Protein AF-A0A023AXL3-F1 (afdb_monomer_lite)

Organism: Gregarina niphandrodes (NCBI:txid110365)

Foldseek 3Di:
DVVVVCCVPPNQDQEDEEEPDPPCPDPVCCCNCPVSVHHYHYDYPDDCPDDD

Radius of gyration: 13.87 Å; chains: 1; bounding box: 43×18×30 Å

InterPro domains:
  IPR001584 Integrase, catalytic core [PS50994] (1-52)
  IPR012337 Ribonuclease H-like superfamily [SSF53098] (3-51)
  IPR036397 Ribonuclease H superfamily [G3DSA:3.30.420.10] (2-52)

Structure (mmCIF, N/CA/C/O backbone):
data_AF-A0A023AXL3-F1
#
_entry.id   AF-A0A023AXL3-F1
#
loop_
_atom_site.group_PDB
_atom_site.id
_atom_site.type_symbol
_atom_site.label_atom_id
_atom_site.label_alt_id
_atom_site.label_comp_id
_atom_site.labe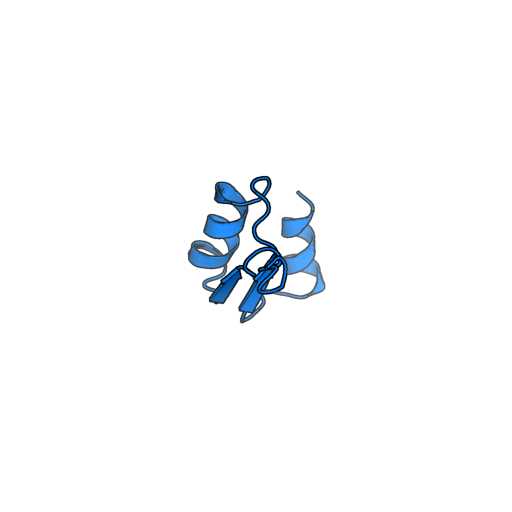l_asym_id
_atom_site.label_entity_id
_atom_site.label_seq_id
_atom_site.pdbx_PDB_ins_code
_atom_site.Cartn_x
_atom_site.Cartn_y
_atom_site.Cartn_z
_atom_site.occupancy
_atom_site.B_iso_or_equiv
_atom_site.auth_seq_id
_atom_site.auth_comp_id
_atom_site.auth_asym_id
_atom_site.auth_atom_id
_atom_site.pdbx_PDB_model_num
ATOM 1 N N . GLY A 1 1 ? -7.519 10.775 7.399 1.00 55.94 1 GLY A N 1
ATOM 2 C CA . GLY A 1 1 ? -6.545 11.173 6.352 1.00 55.94 1 GLY A CA 1
ATOM 3 C C . GLY A 1 1 ? -7.049 10.710 4.995 1.00 55.94 1 GLY A C 1
ATOM 4 O O . GLY A 1 1 ? -7.961 9.903 4.969 1.00 55.94 1 GLY A O 1
ATOM 5 N N . ALA A 1 2 ? -6.507 11.176 3.865 1.00 60.94 2 ALA A N 1
ATOM 6 C CA . ALA A 1 2 ? -7.037 10.829 2.531 1.00 60.94 2 ALA A CA 1
ATOM 7 C C . ALA A 1 2 ? -7.211 9.307 2.291 1.00 60.94 2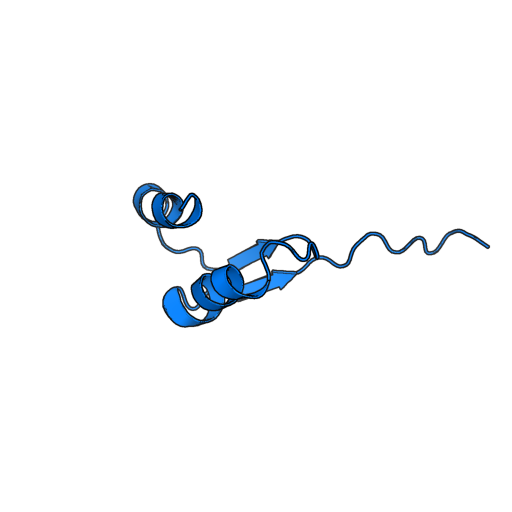 ALA A C 1
ATOM 9 O O . ALA A 1 2 ? -8.183 8.884 1.674 1.00 60.94 2 ALA A O 1
ATOM 10 N N . VAL A 1 3 ? -6.333 8.479 2.867 1.00 63.69 3 VAL A N 1
ATOM 11 C CA . VAL A 1 3 ? -6.336 7.015 2.704 1.00 63.69 3 VAL A CA 1
ATOM 12 C C . VAL A 1 3 ? -7.493 6.317 3.437 1.00 63.69 3 VAL A C 1
ATOM 14 O O . VAL A 1 3 ? -7.998 5.308 2.955 1.00 63.69 3 VAL A O 1
ATOM 17 N N . THR A 1 4 ? -7.991 6.872 4.550 1.00 66.00 4 THR A N 1
ATOM 18 C CA . THR A 1 4 ? -9.130 6.278 5.280 1.00 66.00 4 THR A CA 1
ATOM 19 C C . THR A 1 4 ? -10.444 6.403 4.509 1.00 66.00 4 THR A C 1
ATOM 21 O O . THR A 1 4 ? -11.324 5.565 4.672 1.00 66.00 4 THR A O 1
ATOM 24 N N . HIS A 1 5 ? -10.574 7.403 3.629 1.00 79.81 5 HIS A N 1
ATOM 25 C CA . HIS A 1 5 ? -11.757 7.532 2.775 1.00 79.81 5 HIS A CA 1
ATOM 26 C C . HIS A 1 5 ? -11.776 6.477 1.660 1.00 79.81 5 HIS A C 1
ATOM 28 O O . HIS A 1 5 ? -12.845 5.987 1.318 1.00 79.81 5 HIS A O 1
ATOM 34 N N . TRP A 1 6 ? -10.618 6.061 1.130 1.00 84.38 6 TRP A N 1
ATOM 35 C CA . TRP A 1 6 ? -10.553 5.054 0.061 1.00 84.38 6 TRP A CA 1
ATOM 36 C C . TRP A 1 6 ? -11.275 3.759 0.441 1.00 84.38 6 TRP A C 1
ATOM 38 O O . TRP A 1 6 ? -12.122 3.277 -0.307 1.00 84.38 6 TRP A O 1
ATOM 48 N N . GLN A 1 7 ? -10.981 3.230 1.631 1.00 85.25 7 GLN A N 1
ATOM 49 C CA . GLN A 1 7 ? -11.571 1.981 2.108 1.00 85.25 7 GLN A CA 1
ATOM 50 C C . GLN A 1 7 ? -13.099 2.064 2.222 1.00 85.25 7 GLN A C 1
ATOM 52 O O . GLN A 1 7 ? -13.781 1.078 1.961 1.00 85.25 7 GLN A O 1
ATOM 57 N N . GLN A 1 8 ? -13.641 3.231 2.579 1.00 86.44 8 GLN A N 1
ATOM 58 C CA . GLN A 1 8 ? -15.087 3.429 2.708 1.00 86.44 8 GLN A CA 1
ATOM 59 C C . GLN A 1 8 ? -15.802 3.404 1.351 1.00 86.44 8 GLN A C 1
ATOM 61 O O . GLN A 1 8 ? -16.917 2.899 1.269 1.00 86.44 8 GLN A O 1
ATOM 66 N N . TYR A 1 9 ? -15.166 3.920 0.295 1.00 90.44 9 TYR A N 1
ATOM 67 C CA . TYR A 1 9 ? -15.775 4.010 -1.037 1.00 90.44 9 TYR A CA 1
ATOM 68 C C . TYR A 1 9 ? -15.476 2.805 -1.936 1.00 90.44 9 TYR A C 1
ATOM 70 O O . TYR A 1 9 ? -16.322 2.418 -2.737 1.00 90.44 9 TYR A O 1
ATOM 78 N N . PHE A 1 10 ? -14.287 2.212 -1.814 1.00 91.56 10 PHE A N 1
ATOM 79 C CA . PHE A 1 10 ? -13.783 1.196 -2.747 1.00 91.56 10 PHE A CA 1
ATOM 80 C C . PHE A 1 10 ? -13.422 -0.134 -2.076 1.00 91.56 10 PHE A C 1
ATOM 82 O O . PHE A 1 10 ? -13.127 -1.109 -2.766 1.00 91.56 10 PHE A O 1
ATOM 89 N N . GLY A 1 11 ? -13.442 -0.193 -0.742 1.00 91.25 11 GLY A N 1
ATOM 90 C CA . GLY A 1 11 ? -13.007 -1.361 0.016 1.00 91.25 11 GLY A CA 1
ATOM 91 C C . GLY A 1 11 ? -11.486 -1.502 0.114 1.00 91.25 11 GLY A C 1
ATOM 92 O O . GLY A 1 11 ? -10.716 -0.591 -0.202 1.00 91.25 11 GLY A O 1
ATOM 93 N N . VAL A 1 12 ? -11.053 -2.666 0.607 1.00 93.12 12 VAL A N 1
ATOM 94 C CA . VAL A 1 12 ? -9.634 -2.991 0.801 1.00 93.12 12 VAL A CA 1
ATOM 95 C C . VAL A 1 12 ? -9.050 -3.554 -0.503 1.00 93.12 12 VAL A C 1
ATOM 97 O O . VAL A 1 12 ? -9.548 -4.568 -0.997 1.00 93.12 12 VAL A O 1
ATOM 100 N N . PRO A 1 13 ? -8.001 -2.940 -1.079 1.00 93.69 13 PRO A N 1
ATOM 101 C CA . PRO A 1 13 ? -7.386 -3.439 -2.303 1.00 93.69 13 PRO A CA 1
ATOM 102 C C . PRO A 1 13 ? -6.595 -4.732 -2.054 1.00 93.69 13 PRO A C 1
ATOM 104 O O . PRO A 1 13 ? -6.039 -4.949 -0.983 1.00 93.69 13 PRO A O 1
ATOM 107 N N . ILE A 1 14 ? -6.449 -5.574 -3.078 1.00 95.06 14 ILE A N 1
ATOM 108 C CA . ILE A 1 14 ? -5.581 -6.768 -3.006 1.00 95.06 14 ILE A CA 1
ATOM 109 C C . ILE A 1 14 ? -4.094 -6.372 -3.105 1.00 95.06 14 ILE A C 1
ATOM 111 O O . ILE A 1 14 ? -3.220 -7.016 -2.516 1.00 95.06 14 ILE A O 1
ATOM 115 N N . ALA A 1 15 ? -3.796 -5.303 -3.848 1.00 93.88 15 ALA A N 1
ATOM 116 C CA . ALA A 1 15 ? -2.449 -4.791 -4.057 1.00 93.88 15 ALA A CA 1
ATOM 117 C C . ALA A 1 15 ? -2.438 -3.271 -4.259 1.00 93.88 15 ALA A C 1
ATOM 119 O O . ALA A 1 15 ? -3.397 -2.701 -4.777 1.00 93.88 15 ALA A O 1
ATOM 120 N N . VAL A 1 16 ? -1.329 -2.638 -3.886 1.00 91.19 16 VAL A N 1
ATOM 121 C CA . VAL A 1 16 ? -1.090 -1.197 -3.977 1.00 91.19 16 VAL A CA 1
ATOM 122 C C . VAL A 1 16 ? 0.287 -0.961 -4.599 1.00 91.19 16 VAL A C 1
ATOM 124 O O . VAL A 1 16 ? 1.265 -1.584 -4.190 1.00 91.19 16 VAL A O 1
ATOM 127 N N . LEU A 1 17 ? 0.365 -0.064 -5.584 1.00 90.31 17 LEU A N 1
ATOM 128 C CA . LEU A 1 17 ? 1.603 0.366 -6.239 1.00 90.31 17 LEU A CA 1
ATOM 129 C C . LEU A 1 17 ? 1.853 1.841 -5.913 1.00 90.31 17 LEU A C 1
ATOM 131 O O . LEU A 1 17 ? 0.972 2.666 -6.146 1.00 90.31 17 LEU A O 1
ATOM 135 N N . VAL A 1 18 ? 3.036 2.170 -5.400 1.00 86.44 18 VAL A N 1
ATOM 136 C CA . VAL A 1 18 ? 3.445 3.550 -5.086 1.00 86.44 18 VAL A CA 1
ATOM 137 C C . VAL A 1 18 ? 4.817 3.871 -5.657 1.00 86.44 18 VAL A C 1
ATOM 139 O O . VAL A 1 18 ? 5.597 2.968 -5.967 1.00 86.44 18 VAL A O 1
ATOM 142 N N . ASP A 1 19 ? 5.118 5.161 -5.786 1.00 83.94 19 ASP A N 1
ATOM 143 C CA . ASP A 1 19 ? 6.474 5.610 -6.081 1.00 83.94 19 ASP A CA 1
ATOM 144 C C . ASP A 1 19 ? 7.413 5.493 -4.867 1.00 83.94 19 ASP A C 1
ATOM 146 O O . ASP A 1 19 ? 7.005 5.251 -3.729 1.00 83.94 19 ASP A O 1
ATOM 150 N N . GLY A 1 20 ? 8.716 5.612 -5.126 1.00 73.19 20 GLY A N 1
ATOM 151 C CA . GLY A 1 20 ? 9.762 5.547 -4.104 1.00 73.19 20 GLY A CA 1
ATOM 152 C C . GLY A 1 20 ? 9.895 6.799 -3.227 1.00 73.19 20 GLY A C 1
ATOM 153 O O . GLY A 1 20 ? 10.883 6.886 -2.480 1.00 73.19 20 GLY A O 1
ATOM 154 N N . GLY A 1 21 ? 8.963 7.756 -3.313 1.00 72.81 21 GLY A N 1
ATOM 155 C CA . GLY A 1 21 ? 8.968 9.000 -2.549 1.00 72.81 21 GLY A CA 1
ATOM 156 C C . GLY A 1 21 ? 8.998 8.752 -1.040 1.00 72.81 21 GLY A C 1
ATOM 157 O O . GLY A 1 21 ? 8.377 7.827 -0.519 1.00 72.81 21 GLY A O 1
ATOM 158 N N . SER A 1 22 ? 9.781 9.541 -0.303 1.00 67.44 22 SER A N 1
ATOM 159 C CA . SER A 1 22 ? 9.985 9.358 1.143 1.00 67.44 22 SER A CA 1
ATOM 160 C C . SER A 1 22 ? 8.776 9.729 2.002 1.00 67.44 22 SER A C 1
ATOM 162 O O . SER A 1 22 ? 8.709 9.292 3.148 1.00 67.44 22 SER A O 1
ATOM 164 N N . GLU A 1 23 ? 7.826 10.498 1.468 1.00 67.19 23 GLU A N 1
ATOM 165 C CA . GLU A 1 23 ? 6.738 11.104 2.247 1.00 67.19 23 GLU A CA 1
ATOM 166 C C . GLU A 1 23 ? 5.731 10.095 2.816 1.00 67.19 23 GLU A C 1
ATOM 168 O O . GLU A 1 23 ? 5.123 10.352 3.851 1.00 67.19 23 GLU A O 1
ATOM 173 N N . PHE A 1 24 ? 5.596 8.913 2.207 1.00 63.16 24 PHE A N 1
ATOM 174 C CA . PHE A 1 24 ? 4.554 7.945 2.576 1.00 63.16 24 PHE A CA 1
ATOM 175 C C . PHE A 1 24 ? 5.097 6.661 3.212 1.00 63.16 24 PHE A C 1
ATOM 177 O O . PHE A 1 24 ? 4.359 5.706 3.424 1.00 63.16 24 PHE A O 1
ATOM 184 N N . LYS A 1 25 ? 6.390 6.577 3.531 1.00 69.00 25 LYS A N 1
ATOM 185 C CA . LYS A 1 25 ? 7.013 5.258 3.727 1.00 69.00 25 LYS A CA 1
ATOM 186 C C . LYS A 1 25 ? 6.638 4.507 5.001 1.00 69.00 25 LYS A C 1
ATOM 188 O O . LYS A 1 25 ? 6.685 3.288 4.976 1.00 69.00 25 LYS A O 1
ATOM 193 N N . SER A 1 26 ? 6.315 5.160 6.117 1.00 77.19 26 SER A N 1
ATOM 194 C CA . SER A 1 26 ? 6.112 4.425 7.380 1.00 77.19 26 SER A CA 1
ATOM 195 C C . SER A 1 26 ? 4.644 4.095 7.642 1.00 77.19 26 SER A C 1
ATOM 197 O O . SER A 1 26 ? 4.266 2.925 7.640 1.00 77.19 26 SER A O 1
ATOM 199 N N . GLN A 1 27 ? 3.798 5.109 7.826 1.00 85.19 27 GLN A N 1
ATOM 200 C CA . GLN A 1 27 ? 2.402 4.909 8.233 1.00 85.19 27 GLN A CA 1
ATOM 201 C C . GLN A 1 27 ? 1.554 4.268 7.133 1.00 85.19 27 GLN A C 1
ATOM 203 O O . GLN A 1 27 ? 0.793 3.343 7.403 1.00 85.19 27 GLN A O 1
ATOM 208 N N . PHE A 1 28 ? 1.713 4.702 5.880 1.00 86.81 28 PHE A N 1
ATOM 209 C CA . PHE A 1 28 ? 0.967 4.111 4.770 1.00 86.81 28 PHE A CA 1
ATOM 210 C C . PHE A 1 28 ? 1.384 2.659 4.526 1.00 86.81 28 PHE A C 1
ATOM 212 O O . PHE A 1 28 ? 0.535 1.809 4.294 1.00 86.81 28 PHE A O 1
ATOM 219 N N . PHE A 1 29 ? 2.676 2.339 4.637 1.00 88.81 29 PHE A N 1
ATOM 220 C CA . PHE A 1 29 ? 3.146 0.969 4.432 1.00 88.81 29 PHE A CA 1
ATOM 221 C C . PHE A 1 29 ? 2.615 0.052 5.534 1.00 88.81 29 PHE A C 1
ATOM 223 O O . PHE A 1 29 ? 2.180 -1.058 5.240 1.00 88.81 29 PHE A O 1
ATOM 230 N N . GLN A 1 30 ? 2.598 0.520 6.787 1.00 89.88 30 GLN A N 1
ATOM 231 C CA . GLN A 1 30 ? 1.995 -0.221 7.895 1.00 89.88 30 GLN A CA 1
ATOM 232 C C . GLN A 1 30 ? 0.495 -0.442 7.683 1.00 89.88 30 GLN A C 1
ATOM 234 O O . GLN A 1 30 ? 0.037 -1.571 7.825 1.00 89.88 30 GLN A O 1
ATOM 239 N N . LEU A 1 31 ? -0.246 0.587 7.270 1.00 89.38 31 LEU A N 1
ATOM 240 C CA . LEU A 1 31 ? -1.663 0.462 6.926 1.00 89.38 31 LEU A CA 1
ATOM 241 C C . LEU A 1 31 ? -1.883 -0.597 5.830 1.00 89.38 31 LEU A C 1
ATOM 243 O O . LEU A 1 31 ? -2.657 -1.533 6.014 1.00 89.38 31 LEU A O 1
ATOM 247 N N . VAL A 1 32 ? -1.156 -0.503 4.714 1.00 91.31 32 VAL A N 1
ATOM 248 C CA . VAL A 1 32 ? -1.312 -1.416 3.568 1.00 91.31 32 VAL A CA 1
ATOM 249 C C . VAL A 1 32 ? -0.920 -2.853 3.929 1.00 91.31 32 VAL A C 1
ATOM 251 O O . VAL A 1 32 ? -1.649 -3.791 3.610 1.00 91.31 32 VAL A O 1
ATOM 254 N N . MET A 1 33 ? 0.223 -3.050 4.588 1.00 90.38 33 MET A N 1
ATOM 255 C CA . MET A 1 33 ? 0.762 -4.392 4.834 1.00 90.38 33 MET A CA 1
ATOM 256 C C . MET A 1 33 ? 0.156 -5.066 6.067 1.00 90.38 33 MET A C 1
ATOM 258 O O . MET A 1 33 ? -0.089 -6.270 6.036 1.00 90.38 33 MET A O 1
ATOM 262 N N . ASN A 1 34 ? -0.093 -4.320 7.146 1.00 91.50 34 ASN A N 1
ATOM 263 C CA . ASN A 1 34 ? -0.485 -4.908 8.429 1.00 91.50 34 ASN A CA 1
ATOM 264 C C . ASN A 1 34 ? -1.997 -4.863 8.644 1.00 91.50 34 ASN A C 1
ATOM 266 O O . ASN A 1 34 ? -2.580 -5.868 9.052 1.00 91.50 34 ASN A O 1
ATOM 270 N N . GLU A 1 35 ? -2.633 -3.721 8.371 1.00 91.62 35 GLU A N 1
ATOM 271 C CA . GLU A 1 35 ? -4.074 -3.566 8.596 1.00 91.62 35 GLU A CA 1
ATOM 272 C C . GLU A 1 35 ? -4.872 -4.156 7.433 1.00 91.62 35 GLU A C 1
ATOM 274 O O . GLU A 1 35 ? -5.746 -4.998 7.632 1.00 91.62 35 GLU A O 1
ATOM 279 N N . TRP A 1 36 ? -4.536 -3.761 6.206 1.00 92.88 36 TRP A N 1
ATOM 280 C CA . TRP A 1 36 ? -5.229 -4.216 5.002 1.00 92.88 36 TRP A CA 1
ATOM 281 C C . TRP A 1 36 ? -4.760 -5.585 4.506 1.00 92.88 36 TRP A C 1
ATOM 283 O O . TRP A 1 36 ? -5.490 -6.250 3.773 1.00 92.88 36 TRP A O 1
ATOM 293 N N . ARG A 1 37 ? -3.564 -6.029 4.922 1.00 94.31 37 ARG A N 1
AT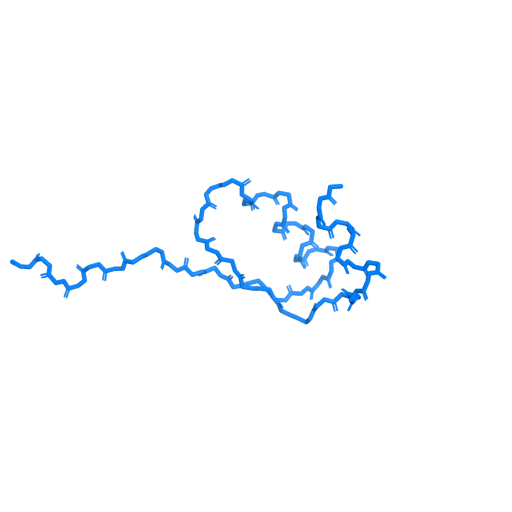OM 294 C CA . ARG A 1 37 ? -2.920 -7.271 4.452 1.00 94.31 37 ARG A CA 1
ATOM 295 C C . ARG A 1 37 ? -2.792 -7.340 2.923 1.00 94.31 37 ARG A C 1
ATOM 297 O O . ARG A 1 37 ? -2.827 -8.421 2.333 1.00 94.31 37 ARG A O 1
ATOM 304 N N . SER A 1 38 ? -2.635 -6.185 2.282 1.00 94.69 38 SER A N 1
ATOM 305 C CA . SER A 1 38 ? -2.472 -6.046 0.837 1.00 94.69 38 SER A CA 1
ATOM 306 C C . SER A 1 38 ? -1.004 -6.179 0.434 1.00 94.69 38 SER A C 1
ATOM 308 O O . SER A 1 38 ? -0.087 -5.880 1.202 1.00 94.69 38 SER A O 1
ATOM 310 N N . LYS A 1 39 ? -0.759 -6.563 -0.821 1.00 93.81 39 LYS A N 1
ATOM 311 C CA . LYS A 1 39 ? 0.591 -6.523 -1.402 1.00 93.81 39 LYS A CA 1
ATOM 312 C C . LYS A 1 39 ? 0.996 -5.077 -1.684 1.00 93.81 39 LYS A C 1
ATOM 314 O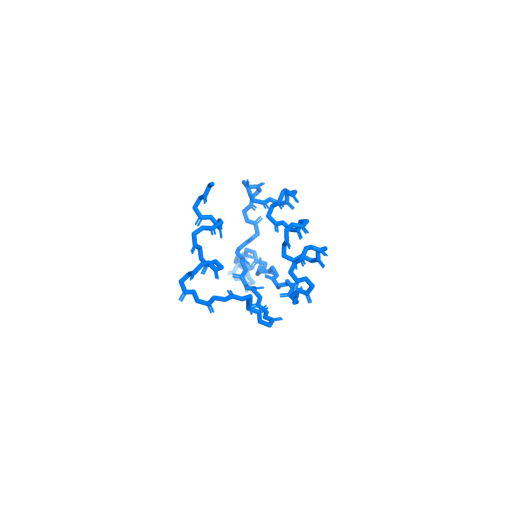 O . LYS A 1 39 ? 0.238 -4.353 -2.322 1.00 93.81 39 LYS A O 1
ATOM 319 N N . LEU A 1 40 ? 2.196 -4.677 -1.274 1.00 91.12 40 LEU A N 1
ATOM 320 C CA . LEU A 1 40 ? 2.743 -3.353 -1.566 1.00 91.12 40 LEU A CA 1
ATOM 321 C C . LEU A 1 40 ? 3.904 -3.458 -2.559 1.00 91.12 40 LEU A C 1
ATOM 323 O O . LEU A 1 40 ? 4.880 -4.164 -2.312 1.00 91.12 40 LEU A O 1
ATOM 327 N N . PHE A 1 41 ? 3.804 -2.725 -3.663 1.00 90.38 41 PHE A N 1
ATOM 328 C CA . PHE A 1 41 ? 4.842 -2.602 -4.678 1.00 90.38 41 PHE A CA 1
ATOM 329 C C . PHE A 1 41 ? 5.361 -1.167 -4.700 1.00 90.38 41 PHE A C 1
ATOM 331 O O . PHE A 1 41 ? 4.579 -0.219 -4.747 1.00 90.38 41 PHE A O 1
ATOM 338 N N . VAL A 1 42 ? 6.682 -1.007 -4.690 1.00 88.12 42 VAL A N 1
ATOM 339 C CA . VAL A 1 42 ? 7.336 0.303 -4.751 1.00 88.12 42 VAL A CA 1
ATOM 340 C C . VAL A 1 42 ? 8.098 0.389 -6.063 1.00 88.12 42 VAL A C 1
ATOM 342 O O . VAL A 1 42 ? 8.991 -0.426 -6.317 1.00 88.12 42 VAL A O 1
ATOM 345 N N . THR A 1 43 ? 7.749 1.351 -6.914 1.00 85.31 43 THR A N 1
ATOM 346 C CA . THR A 1 43 ? 8.512 1.587 -8.139 1.00 85.31 43 THR A CA 1
ATOM 347 C C . THR A 1 43 ? 9.868 2.187 -7.780 1.00 85.31 43 THR A C 1
ATOM 349 O O . THR A 1 43 ? 10.002 3.040 -6.900 1.00 85.31 43 THR A O 1
ATOM 352 N N . THR A 1 44 ? 10.918 1.708 -8.446 1.00 73.00 44 THR A N 1
ATOM 353 C CA . THR A 1 44 ? 12.229 2.349 -8.338 1.00 73.00 44 THR A CA 1
ATOM 354 C C . THR A 1 44 ? 12.182 3.6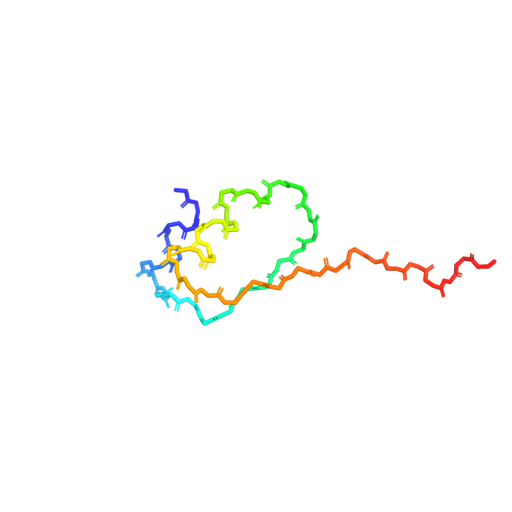40 -9.158 1.00 73.00 44 THR A C 1
ATOM 356 O O . THR A 1 44 ? 11.736 3.577 -10.307 1.00 73.00 44 THR A O 1
ATOM 359 N N . PRO A 1 45 ? 12.630 4.791 -8.620 1.00 68.19 45 PRO A N 1
ATOM 360 C CA . PRO A 1 45 ? 12.787 6.007 -9.411 1.00 68.19 45 PRO A CA 1
ATOM 361 C C . PRO A 1 45 ? 13.603 5.728 -10.678 1.00 68.19 45 PRO A C 1
ATOM 363 O O . PRO A 1 45 ? 14.440 4.821 -10.686 1.00 68.19 45 PRO A O 1
ATOM 366 N N . TYR A 1 46 ? 13.341 6.499 -11.737 1.00 60.34 46 TYR A N 1
ATOM 367 C CA . TYR A 1 46 ? 13.943 6.348 -13.065 1.00 60.34 46 TYR A CA 1
ATOM 368 C C . TYR A 1 46 ? 15.430 5.958 -12.978 1.00 60.34 46 TYR A C 1
ATOM 370 O O . TYR A 1 46 ? 16.236 6.690 -12.408 1.00 60.34 46 TYR A O 1
ATOM 378 N N . ARG A 1 47 ? 15.795 4.792 -13.531 1.00 56.88 47 ARG A N 1
ATOM 379 C CA . ARG A 1 47 ? 17.193 4.418 -13.781 1.00 56.88 47 ARG A CA 1
ATOM 380 C C . ARG A 1 47 ? 17.583 5.027 -15.129 1.00 56.88 47 ARG A C 1
ATOM 382 O O . ARG A 1 47 ? 17.203 4.443 -16.145 1.00 56.88 47 ARG A O 1
ATOM 389 N N . PRO A 1 48 ? 18.343 6.134 -15.208 1.00 54.88 48 PRO A N 1
ATOM 390 C CA . PRO A 1 48 ? 18.940 6.527 -16.472 1.00 54.88 48 PRO A CA 1
ATOM 391 C C . PRO A 1 48 ? 20.071 5.536 -16.785 1.00 54.88 48 PRO A C 1
ATOM 393 O O . PRO A 1 48 ? 21.241 5.821 -16.551 1.00 54.88 48 PRO A O 1
ATOM 396 N N . GLN A 1 49 ? 19.754 4.350 -17.314 1.00 56.25 49 GLN A N 1
ATOM 397 C CA . GLN A 1 49 ? 20.742 3.497 -17.994 1.00 56.25 49 GLN A CA 1
ATOM 398 C C . GLN A 1 49 ? 21.139 4.121 -19.347 1.00 56.25 49 GLN A C 1
ATOM 400 O O . GLN A 1 49 ? 21.028 3.487 -20.390 1.00 56.25 49 GLN A O 1
ATOM 405 N N . GLY A 1 50 ? 21.543 5.392 -19.350 1.00 51.50 50 GLY A N 1
ATOM 406 C CA . GLY A 1 50 ? 21.681 6.156 -20.588 1.00 51.50 50 GLY A CA 1
ATOM 407 C C . GLY A 1 50 ? 22.591 7.379 -20.556 1.00 51.50 50 GLY A C 1
ATOM 408 O O . GLY A 1 50 ? 22.789 7.954 -21.613 1.00 51.50 50 GLY A O 1
ATOM 409 N N . ASN A 1 51 ? 23.188 7.756 -19.422 1.00 45.22 51 ASN A N 1
ATOM 410 C CA . ASN A 1 51 ? 24.298 8.715 -19.448 1.00 45.22 51 ASN A CA 1
ATOM 411 C C . ASN A 1 51 ? 25.617 7.933 -19.419 1.00 45.22 51 ASN A C 1
ATOM 413 O O . ASN A 1 51 ? 26.203 7.729 -18.356 1.00 45.22 51 ASN A O 1
ATOM 417 N N . ARG A 1 52 ? 26.017 7.425 -20.589 1.00 49.44 52 ARG A N 1
ATOM 418 C CA .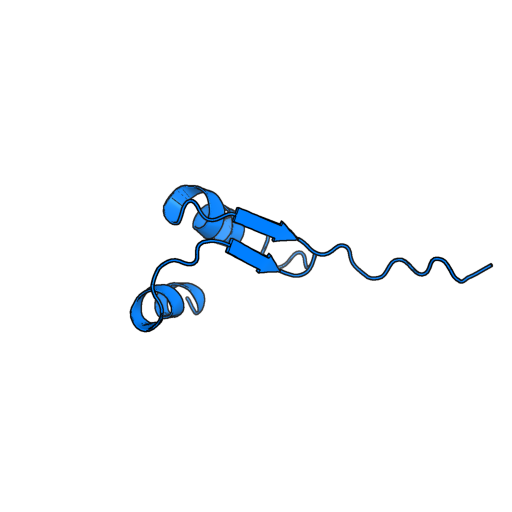 ARG A 1 52 ? 27.438 7.238 -20.911 1.00 49.44 52 ARG A CA 1
ATOM 419 C C . ARG A 1 52 ? 27.963 8.528 -21.517 1.00 49.44 52 ARG A C 1
ATOM 421 O O . ARG A 1 52 ? 27.174 9.168 -22.245 1.00 49.44 52 ARG A O 1
#

Sequence (52 aa):
GAVTHWQQYFGVPIAVLVDGGSEFKSQFFQLVMNEWRSKLFVTTPYRPQGNR

pLDDT: mean 79.32, std 14.5, range [45.22, 95.06]

Secondary structure (DSSP, 8-state):
-HHHHHHHHH---SEEEE-S-GGGTTHHHHIIIIIS--EEEEPPP---TT--